Protein AF-G5E005-F1 (afdb_monomer_lite)

InterPro domains:
  IPR058055 PA-PLA1 [PTHR23509] (3-155)

Secondary structure (DSSP, 8-state):
-PPEEEE-TT---HHHHHHHHHTT--HHHHHEEEE-SS-SS---TT-SPPPEEEEEEEE--TTGGGGTTHHHHHHHHHHHHHHHHHHHH-TT-TT-EEEEEEE-GGGG---STTHHHHT--GGGHHHHHHHHHHTHHHHHHH-HHHHHHHHHHHT-

Organism: NCBI:txid8362

Structure (mmCIF, N/CA/C/O backbone):
data_AF-G5E005-F1
#
_entry.id   AF-G5E005-F1
#
loop_
_atom_site.group_PDB
_atom_site.id
_atom_site.type_symbol
_atom_site.label_atom_id
_atom_site.label_alt_id
_atom_site.label_comp_id
_atom_site.label_asym_id
_atom_site.label_entity_id
_atom_site.label_seq_id
_atom_site.pdbx_PDB_ins_code
_atom_site.Cartn_x
_atom_site.Cartn_y
_atom_site.Cartn_z
_atom_site.occupancy
_atom_site.B_iso_or_equiv
_atom_site.auth_seq_id
_atom_site.auth_comp_id
_atom_site.auth_asym_id
_atom_site.auth_atom_id
_atom_site.pdbx_PDB_model_num
ATOM 1 N N . VAL A 1 1 ? 9.600 28.096 -19.428 1.00 58.38 1 VAL A N 1
ATOM 2 C CA . VAL A 1 1 ? 9.496 26.871 -18.605 1.00 58.38 1 VAL A CA 1
ATOM 3 C C . VAL A 1 1 ? 10.365 27.122 -17.398 1.00 58.38 1 VAL A C 1
ATOM 5 O O . VAL A 1 1 ? 11.553 27.342 -17.592 1.00 58.38 1 VAL A O 1
ATOM 8 N N . ASP A 1 2 ? 9.778 27.221 -16.210 1.00 67.38 2 ASP A N 1
ATOM 9 C CA . ASP A 1 2 ? 10.541 27.544 -15.003 1.00 67.38 2 ASP A CA 1
ATOM 10 C C . ASP A 1 2 ? 11.472 26.382 -14.653 1.00 67.38 2 ASP A C 1
ATOM 12 O O . ASP A 1 2 ? 11.054 25.223 -14.608 1.00 67.38 2 ASP A O 1
ATOM 16 N N . GLU A 1 3 ? 12.751 26.680 -14.453 1.00 76.44 3 GLU A N 1
ATOM 17 C CA . GLU A 1 3 ? 13.738 25.674 -14.083 1.00 76.44 3 GLU A CA 1
ATOM 18 C C . GLU A 1 3 ? 13.544 25.271 -12.615 1.00 76.44 3 GLU A C 1
ATOM 20 O O . GLU A 1 3 ? 13.697 26.086 -11.703 1.00 76.44 3 GLU A O 1
ATOM 25 N N . VAL A 1 4 ? 13.216 24.000 -12.375 1.00 80.44 4 VAL A N 1
ATOM 26 C CA . VAL A 1 4 ? 13.050 23.448 -11.025 1.00 80.44 4 VAL A CA 1
ATOM 27 C C . VAL A 1 4 ? 14.349 22.760 -10.613 1.00 80.44 4 VAL A C 1
ATOM 29 O O . VAL A 1 4 ? 14.915 21.989 -11.379 1.00 80.44 4 VAL A O 1
ATOM 32 N N . TYR A 1 5 ? 14.826 23.007 -9.394 1.00 79.94 5 TYR A N 1
ATOM 33 C CA . TYR A 1 5 ? 16.047 22.395 -8.859 1.00 79.94 5 TYR A CA 1
ATOM 34 C C . TYR A 1 5 ? 15.749 21.697 -7.526 1.00 79.94 5 TYR A C 1
ATOM 36 O O . TYR A 1 5 ? 15.158 22.297 -6.627 1.00 79.94 5 TYR A O 1
ATOM 44 N N . LEU A 1 6 ? 16.182 20.441 -7.387 1.00 79.06 6 LEU A N 1
ATOM 45 C CA . LEU A 1 6 ? 16.202 19.701 -6.128 1.00 79.06 6 LEU A CA 1
ATOM 46 C C . LEU A 1 6 ? 17.503 20.004 -5.387 1.00 79.06 6 LEU A C 1
ATOM 48 O O . LEU A 1 6 ? 18.592 19.758 -5.904 1.00 79.06 6 LEU A O 1
ATOM 52 N N . TYR A 1 7 ? 17.393 20.502 -4.162 1.00 74.62 7 TYR A N 1
ATOM 53 C CA . TYR A 1 7 ? 18.538 20.753 -3.294 1.00 74.62 7 TYR A CA 1
ATOM 54 C C . TYR A 1 7 ? 18.564 19.703 -2.190 1.00 74.62 7 TYR A C 1
ATOM 56 O O . TYR A 1 7 ? 17.596 19.571 -1.446 1.00 74.62 7 TYR A O 1
ATOM 64 N N . SER A 1 8 ? 19.668 18.968 -2.066 1.00 65.56 8 SER A N 1
ATOM 65 C CA . SER A 1 8 ? 19.888 18.112 -0.898 1.00 65.56 8 SER A CA 1
ATOM 66 C C . SER A 1 8 ? 20.647 18.904 0.167 1.00 65.56 8 SER A C 1
ATOM 68 O O . SER A 1 8 ? 21.729 19.423 -0.102 1.00 65.56 8 SER A O 1
ATOM 70 N N . ASP A 1 9 ? 20.133 18.969 1.395 1.00 63.12 9 ASP A N 1
ATOM 71 C CA . ASP A 1 9 ? 20.875 19.539 2.535 1.00 63.12 9 ASP A CA 1
ATOM 72 C C . ASP A 1 9 ? 21.964 18.582 3.071 1.00 63.12 9 ASP A C 1
ATOM 74 O O . ASP A 1 9 ? 22.603 18.846 4.091 1.00 63.12 9 ASP A O 1
ATOM 78 N N . ALA A 1 10 ? 22.211 17.475 2.361 1.00 58.03 10 ALA A N 1
ATOM 79 C CA . ALA A 1 10 ? 23.101 16.390 2.757 1.00 58.03 10 ALA A CA 1
ATOM 80 C C . ALA A 1 10 ? 24.601 16.726 2.651 1.00 58.03 10 ALA A C 1
ATOM 82 O O . ALA A 1 10 ? 25.434 15.935 3.093 1.00 58.03 10 ALA A O 1
ATOM 83 N N . THR A 1 11 ? 24.992 17.895 2.123 1.00 54.53 11 THR A N 1
ATOM 84 C CA . THR A 1 11 ? 26.388 18.347 2.225 1.00 54.53 11 THR A CA 1
ATOM 85 C C . THR A 1 11 ? 26.663 18.812 3.659 1.00 54.53 11 THR A C 1
ATOM 87 O O . THR A 1 11 ? 26.419 19.964 4.045 1.00 54.53 11 THR A O 1
ATOM 90 N N . THR A 1 12 ? 27.176 17.884 4.465 1.00 51.38 12 THR A N 1
ATOM 91 C CA . THR A 1 12 ? 27.470 18.027 5.901 1.00 51.38 12 THR A CA 1
ATOM 92 C C . THR A 1 12 ? 28.457 19.149 6.227 1.00 51.38 12 THR A C 1
ATOM 94 O O . THR A 1 12 ? 28.458 19.665 7.344 1.00 51.38 12 THR A O 1
ATOM 97 N N . SER A 1 13 ? 29.280 19.584 5.271 1.00 57.50 13 SER A N 1
ATOM 98 C CA . SER A 1 13 ? 30.323 20.570 5.547 1.00 57.50 13 SER A CA 1
ATOM 99 C C . SER A 1 13 ? 29.877 22.003 5.241 1.00 57.50 13 SER A C 1
ATOM 101 O O . SER A 1 13 ? 29.755 22.417 4.086 1.00 57.50 13 SER A O 1
ATOM 103 N N . LYS A 1 14 ? 29.686 22.802 6.301 1.00 58.09 14 LYS A N 1
ATOM 104 C CA . LYS A 1 14 ? 29.453 24.260 6.226 1.00 58.09 14 LYS A CA 1
ATOM 105 C C . LYS A 1 14 ? 30.585 24.997 5.491 1.00 58.09 14 LYS A C 1
ATOM 107 O O . LYS A 1 14 ? 30.347 26.035 4.886 1.00 58.09 14 LYS A O 1
ATOM 112 N N . ILE A 1 15 ? 31.802 24.449 5.527 1.00 60.03 15 ILE A N 1
ATOM 113 C CA . ILE A 1 15 ? 33.002 25.042 4.921 1.00 60.03 15 ILE A CA 1
ATOM 114 C C . ILE A 1 15 ? 32.925 24.986 3.394 1.00 60.03 15 ILE A C 1
ATOM 116 O O . ILE A 1 15 ? 33.165 25.997 2.738 1.00 60.03 15 ILE A O 1
ATOM 120 N N . ALA A 1 16 ? 32.519 23.842 2.835 1.00 61.88 16 ALA A N 1
ATOM 121 C CA . ALA A 1 16 ? 32.378 23.676 1.390 1.00 61.88 16 ALA A CA 1
ATOM 122 C C . ALA A 1 16 ? 31.379 24.690 0.810 1.00 61.88 16 ALA A C 1
ATOM 124 O O . ALA A 1 16 ? 31.705 25.378 -0.152 1.00 61.88 16 ALA A O 1
ATOM 125 N N . ARG A 1 17 ? 30.229 24.874 1.482 1.00 61.56 17 ARG A N 1
ATOM 126 C CA . ARG A 1 17 ? 29.203 25.865 1.109 1.00 61.56 17 ARG A CA 1
ATOM 127 C C . ARG A 1 17 ? 29.749 27.293 1.039 1.00 61.56 17 ARG A C 1
ATOM 129 O O . ARG A 1 17 ? 29.513 27.985 0.050 1.00 61.56 17 ARG A O 1
ATOM 136 N N . THR A 1 18 ? 30.493 27.721 2.060 1.00 61.97 18 THR A N 1
ATOM 137 C CA . THR A 1 18 ? 31.047 29.083 2.144 1.00 61.97 18 THR A CA 1
ATOM 138 C C . THR A 1 18 ? 32.098 29.350 1.067 1.00 61.97 18 THR A C 1
ATOM 140 O O . THR A 1 18 ? 32.145 30.448 0.514 1.00 61.97 18 THR A O 1
ATOM 143 N N . VAL A 1 19 ? 32.932 28.357 0.742 1.00 64.31 19 VAL A N 1
ATOM 144 C CA . VAL A 1 19 ? 33.981 28.496 -0.280 1.00 64.31 19 VAL A CA 1
ATOM 145 C C . VAL A 1 19 ? 33.376 28.590 -1.682 1.00 64.31 19 VAL A C 1
ATOM 147 O O . VAL A 1 19 ? 33.734 29.499 -2.428 1.00 64.31 19 VAL A O 1
ATOM 150 N N . THR A 1 20 ? 32.400 27.741 -2.024 1.00 63.31 20 THR A N 1
ATOM 151 C CA . THR A 1 20 ? 31.704 27.820 -3.322 1.00 63.31 20 THR A CA 1
ATOM 152 C C . THR A 1 20 ? 30.929 29.125 -3.499 1.00 63.31 20 THR A C 1
ATOM 154 O O . THR A 1 20 ? 30.970 29.704 -4.581 1.00 63.31 20 THR A O 1
ATOM 157 N N . GLN A 1 21 ? 30.298 29.647 -2.437 1.00 62.72 21 GLN A N 1
ATOM 158 C CA . GLN A 1 21 ? 29.619 30.948 -2.492 1.00 62.72 21 GLN A CA 1
ATOM 159 C C . GLN A 1 21 ? 30.595 32.110 -2.715 1.00 62.72 21 GLN A C 1
ATOM 161 O O . GLN A 1 21 ? 30.295 33.020 -3.483 1.00 62.72 21 GLN A O 1
ATOM 166 N N . ARG A 1 22 ? 31.770 32.087 -2.070 1.00 63.12 22 ARG A N 1
ATOM 167 C CA . ARG A 1 22 ? 32.796 33.133 -2.234 1.00 63.12 22 ARG A CA 1
ATOM 168 C C . ARG A 1 22 ? 33.451 33.134 -3.614 1.00 63.12 22 ARG A C 1
ATOM 170 O O . ARG A 1 22 ? 33.907 34.183 -4.051 1.00 63.12 22 ARG A O 1
ATOM 177 N N . LEU A 1 23 ? 33.467 31.991 -4.295 1.00 70.00 23 LEU A N 1
ATOM 178 C CA . LEU A 1 23 ? 33.948 31.853 -5.673 1.00 70.00 23 LEU A CA 1
ATOM 179 C C . LEU A 1 23 ? 32.880 32.202 -6.729 1.00 70.00 23 LEU A C 1
ATOM 181 O O . LEU A 1 23 ? 33.145 32.075 -7.919 1.00 70.00 23 LEU A O 1
ATOM 185 N N . GLY A 1 24 ? 31.689 32.654 -6.317 1.00 59.88 24 GLY A N 1
ATOM 186 C CA . GLY A 1 24 ? 30.639 33.112 -7.232 1.00 59.88 24 GLY A CA 1
ATOM 187 C C . GLY A 1 24 ? 29.754 32.006 -7.812 1.00 59.88 24 GLY A C 1
ATOM 188 O O . GLY A 1 24 ? 28.927 32.287 -8.676 1.00 59.88 24 GLY A O 1
ATOM 189 N N . PHE A 1 25 ? 29.868 30.763 -7.332 1.00 63.31 25 PHE A N 1
ATOM 190 C CA . PHE A 1 25 ? 28.967 29.686 -7.740 1.00 63.31 25 PHE A CA 1
ATOM 191 C C . PHE A 1 25 ? 27.626 29.820 -7.011 1.00 63.31 25 PHE A C 1
ATOM 193 O O . PHE A 1 25 ? 27.559 29.853 -5.778 1.00 63.31 25 PHE A O 1
ATOM 200 N N . SER A 1 26 ? 26.535 29.906 -7.773 1.00 63.12 26 SER A N 1
ATOM 201 C CA . SER A 1 26 ? 25.183 29.975 -7.218 1.00 63.12 26 SER A CA 1
ATOM 202 C C . SER A 1 26 ? 24.806 28.652 -6.535 1.00 63.12 26 SER A C 1
ATOM 204 O O . SER A 1 26 ? 25.350 27.587 -6.842 1.00 63.12 26 SER A O 1
ATOM 206 N N . LYS A 1 27 ? 23.844 28.679 -5.601 1.00 62.16 27 LYS A N 1
ATOM 207 C CA . LYS A 1 27 ? 23.343 27.449 -4.948 1.00 62.16 27 LYS A CA 1
ATOM 208 C C . LYS A 1 27 ? 22.856 26.425 -5.988 1.00 62.16 27 LYS A C 1
ATOM 210 O O . LYS A 1 27 ? 23.088 25.230 -5.822 1.00 62.16 27 LYS A O 1
ATOM 215 N N . ALA A 1 28 ? 22.261 26.910 -7.081 1.00 60.38 28 ALA A N 1
ATOM 216 C CA . ALA A 1 28 ? 21.827 26.108 -8.225 1.00 60.38 28 ALA A CA 1
ATOM 217 C C . ALA A 1 28 ? 22.988 25.380 -8.922 1.00 60.38 28 ALA A C 1
ATOM 219 O O . ALA A 1 28 ? 22.850 24.209 -9.245 1.00 60.38 28 ALA A O 1
ATOM 220 N N . SER A 1 29 ? 24.144 26.031 -9.089 1.00 61.41 29 SER A N 1
ATOM 221 C CA . SER A 1 29 ? 25.308 25.457 -9.786 1.00 61.41 29 SER A CA 1
ATOM 222 C C . SER A 1 29 ? 26.258 24.653 -8.886 1.00 61.41 29 SER A C 1
ATOM 224 O O . SER A 1 29 ? 27.077 23.899 -9.397 1.00 61.41 29 SER A O 1
ATOM 226 N N . SER A 1 30 ? 26.145 24.769 -7.558 1.00 65.19 30 SER A N 1
ATOM 227 C CA . SER A 1 30 ? 27.015 24.064 -6.596 1.00 65.19 30 SER A CA 1
ATOM 228 C C . SER A 1 30 ? 26.363 22.870 -5.884 1.00 65.19 30 SER A C 1
ATOM 230 O O . SER A 1 30 ? 27.077 21.998 -5.396 1.00 65.19 30 SER A O 1
ATOM 232 N N . SER A 1 31 ? 25.028 22.824 -5.777 1.00 66.94 31 SER A N 1
ATOM 233 C CA . SER A 1 31 ? 24.315 21.811 -4.972 1.00 66.94 31 SER A CA 1
ATOM 234 C C . SER A 1 31 ? 22.907 21.462 -5.489 1.00 66.94 31 SER A C 1
ATOM 236 O O . SER A 1 31 ? 22.252 20.572 -4.944 1.00 66.94 31 SER A O 1
ATOM 238 N N . GLY A 1 32 ? 22.422 22.149 -6.527 1.00 69.75 32 GLY A N 1
ATOM 239 C CA . GLY A 1 32 ? 21.122 21.879 -7.138 1.00 69.75 32 GLY A CA 1
ATOM 240 C C . GLY A 1 32 ? 21.210 20.792 -8.206 1.00 69.75 32 GLY A C 1
ATOM 241 O O . GLY A 1 32 ? 22.002 20.894 -9.135 1.00 69.75 32 GLY A O 1
ATOM 242 N N . THR A 1 33 ? 20.359 19.773 -8.115 1.00 76.69 33 THR A N 1
ATOM 243 C CA . THR A 1 33 ? 20.092 18.855 -9.232 1.00 76.69 33 THR A CA 1
ATOM 244 C C . THR A 1 33 ? 18.897 19.395 -10.005 1.00 76.69 33 THR A C 1
ATOM 246 O O . THR A 1 33 ? 17.805 19.495 -9.447 1.00 76.69 33 THR A O 1
ATOM 249 N N . ARG A 1 34 ? 19.082 19.788 -11.270 1.00 78.00 34 ARG A N 1
ATOM 250 C CA . ARG A 1 34 ? 17.977 20.294 -12.096 1.00 78.00 34 ARG A CA 1
ATOM 251 C C . ARG A 1 34 ? 16.961 19.176 -12.337 1.00 78.00 34 ARG A C 1
ATOM 253 O O . ARG A 1 34 ? 17.312 18.129 -12.869 1.00 78.00 34 ARG A O 1
ATOM 260 N N . LEU A 1 35 ? 15.712 19.414 -11.961 1.00 80.19 35 LEU A N 1
ATOM 261 C CA . LEU A 1 35 ? 14.589 18.534 -12.245 1.00 80.19 35 LEU A CA 1
ATOM 262 C C . LEU A 1 35 ? 13.934 18.968 -13.553 1.00 80.19 35 LEU A C 1
ATOM 264 O O . LEU A 1 35 ? 13.629 20.143 -13.755 1.00 80.19 35 LEU A O 1
ATOM 268 N N . HIS A 1 36 ? 13.673 18.005 -14.423 1.00 79.25 36 HIS A N 1
ATOM 269 C CA . HIS A 1 36 ? 12.824 18.188 -15.590 1.00 79.25 36 HIS A CA 1
ATOM 270 C C . HIS A 1 36 ? 11.678 17.179 -15.517 1.00 79.25 36 HIS A C 1
ATOM 272 O O . HIS A 1 36 ? 11.814 16.097 -14.946 1.00 79.25 36 HIS A O 1
ATOM 278 N N . ARG A 1 37 ? 10.515 17.562 -16.046 1.00 79.44 37 ARG A N 1
ATOM 279 C CA . ARG A 1 37 ? 9.380 16.649 -16.194 1.00 79.44 37 ARG A CA 1
ATOM 280 C C . ARG A 1 37 ? 9.539 15.901 -17.517 1.00 79.44 37 ARG A C 1
ATOM 282 O O . ARG A 1 37 ? 9.783 16.542 -18.533 1.00 79.44 37 ARG A O 1
ATOM 289 N N . GLY A 1 38 ? 9.336 14.587 -17.498 1.00 79.81 38 GLY A N 1
ATOM 290 C CA . GLY A 1 38 ? 9.430 13.731 -18.683 1.00 79.81 38 GLY A CA 1
ATOM 291 C C . GLY A 1 38 ? 10.800 13.072 -18.845 1.00 79.81 38 GLY A C 1
ATOM 292 O O . GLY A 1 38 ? 11.648 13.153 -17.957 1.00 79.81 38 GLY A O 1
ATOM 293 N N . TYR A 1 39 ? 10.985 12.397 -19.977 1.00 77.75 39 TYR A N 1
ATOM 294 C CA . TYR A 1 39 ? 12.220 11.696 -20.314 1.00 77.75 39 TYR A CA 1
ATOM 295 C C . TYR A 1 39 ? 13.378 12.673 -20.550 1.00 77.75 39 TYR A C 1
ATOM 297 O O . TYR A 1 39 ? 13.172 13.842 -20.883 1.00 77.75 39 TYR A O 1
ATOM 305 N N . VAL A 1 40 ? 14.602 12.204 -20.291 1.00 80.75 40 VAL A N 1
ATOM 306 C CA . VAL A 1 40 ? 15.836 12.983 -20.511 1.00 80.75 40 VAL A CA 1
ATOM 307 C C . VAL A 1 40 ? 16.080 13.173 -22.008 1.00 80.75 40 VAL A C 1
ATOM 309 O O . VAL A 1 40 ? 16.542 14.230 -22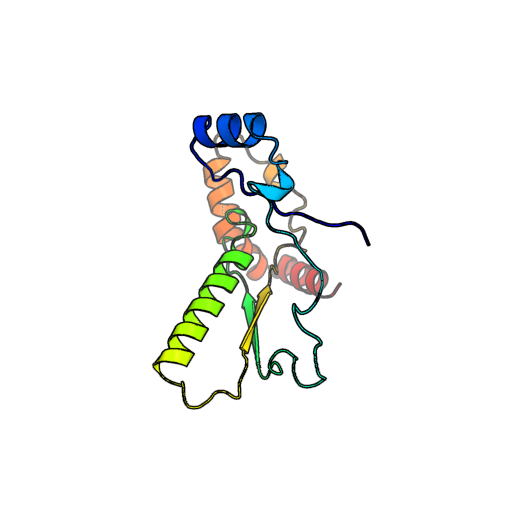.429 1.00 80.75 40 VAL A O 1
ATOM 312 N N . GLU A 1 41 ? 15.731 12.156 -22.792 1.00 86.06 41 GLU A N 1
ATOM 313 C CA . GLU A 1 41 ? 15.841 12.127 -24.246 1.00 86.06 41 GLU A CA 1
ATOM 314 C C . GLU A 1 41 ? 14.450 12.120 -24.893 1.00 86.06 41 GLU A C 1
ATOM 316 O O . GLU A 1 41 ? 13.435 11.931 -24.214 1.00 86.06 41 GLU A O 1
ATOM 321 N N . GLU A 1 42 ? 14.401 12.376 -26.202 1.00 86.75 42 GLU A N 1
ATOM 322 C CA . GLU A 1 42 ? 13.160 12.325 -26.973 1.00 86.75 42 GLU A CA 1
ATOM 323 C C . GLU A 1 42 ? 12.592 10.904 -26.931 1.00 86.75 42 GLU A C 1
ATOM 325 O O . GLU A 1 42 ? 13.172 9.967 -27.472 1.00 86.75 42 GLU A O 1
ATOM 330 N N . ALA A 1 43 ? 11.469 10.753 -26.234 1.00 87.44 43 ALA A N 1
ATOM 331 C CA . ALA A 1 43 ? 10.834 9.464 -26.037 1.00 87.44 43 ALA A CA 1
ATOM 332 C C . ALA A 1 43 ? 10.100 9.008 -27.300 1.00 87.44 43 ALA A C 1
ATOM 334 O O . ALA A 1 43 ? 9.405 9.779 -27.965 1.00 87.44 43 ALA A O 1
ATOM 335 N N . THR A 1 44 ? 10.201 7.720 -27.576 1.00 90.25 44 THR A N 1
ATOM 336 C CA . THR A 1 44 ? 9.415 7.003 -28.571 1.00 90.25 44 THR A CA 1
ATOM 337 C C . THR A 1 44 ? 8.171 6.385 -27.929 1.00 90.25 44 THR A C 1
ATOM 339 O O . THR A 1 44 ? 8.014 6.356 -26.709 1.00 90.25 44 THR A O 1
ATOM 342 N N . TYR A 1 45 ? 7.265 5.850 -28.750 1.00 84.12 45 TYR A N 1
ATOM 343 C CA . TYR A 1 45 ? 6.088 5.126 -28.255 1.00 84.12 45 TYR A CA 1
ATOM 344 C C . TYR A 1 45 ? 6.448 3.849 -27.466 1.00 84.12 45 TYR A C 1
ATOM 346 O O . TYR A 1 45 ? 5.643 3.368 -26.667 1.00 84.12 45 TYR A O 1
ATOM 354 N N . GLU A 1 46 ? 7.659 3.325 -27.668 1.00 85.19 46 GLU A N 1
ATOM 355 C CA . GLU A 1 46 ? 8.165 2.139 -26.975 1.00 85.19 46 GLU A CA 1
ATOM 356 C C . GLU A 1 46 ? 8.753 2.458 -25.596 1.00 85.19 46 GLU A C 1
ATOM 358 O O . GLU A 1 46 ? 8.874 1.562 -24.763 1.00 85.19 46 GLU A O 1
ATOM 363 N N . ASP A 1 47 ? 9.040 3.732 -25.301 1.00 85.31 47 ASP A N 1
ATOM 364 C CA . ASP A 1 47 ? 9.523 4.191 -23.994 1.00 85.31 47 ASP A CA 1
ATOM 365 C C . ASP A 1 47 ? 8.370 4.292 -22.988 1.00 85.31 47 ASP A C 1
ATOM 367 O O . ASP A 1 47 ? 8.126 5.322 -22.355 1.00 85.31 47 ASP A O 1
ATOM 371 N N . LYS A 1 48 ? 7.614 3.206 -22.845 1.00 82.06 48 LYS A N 1
ATOM 372 C CA . LYS A 1 48 ? 6.541 3.055 -21.867 1.00 82.06 48 LYS A CA 1
ATOM 373 C C . LYS A 1 48 ? 6.947 2.043 -20.794 1.00 82.06 48 LYS A C 1
ATOM 375 O O . LYS A 1 48 ? 7.711 1.119 -21.075 1.00 82.06 48 LYS A O 1
ATOM 380 N N . PRO A 1 49 ? 6.445 2.191 -19.554 1.00 76.38 49 PRO A N 1
ATOM 381 C CA . PRO A 1 49 ? 6.541 1.125 -18.569 1.00 76.38 49 PRO A CA 1
ATOM 382 C C . PRO A 1 49 ? 5.995 -0.181 -19.151 1.00 76.38 49 PRO A C 1
ATOM 384 O O . PRO A 1 49 ? 5.106 -0.156 -20.007 1.00 76.38 49 PRO A O 1
ATOM 387 N N . VAL A 1 50 ? 6.519 -1.308 -18.666 1.00 80.06 50 VAL A N 1
ATOM 388 C CA . VAL A 1 50 ? 5.960 -2.627 -18.984 1.00 80.06 50 VAL A CA 1
ATOM 389 C C . VAL A 1 50 ? 4.457 -2.613 -18.677 1.00 80.06 50 VAL A C 1
ATOM 391 O O . VAL A 1 50 ? 3.973 -1.839 -17.851 1.00 80.06 50 VAL A O 1
ATOM 394 N N . GLU A 1 51 ? 3.682 -3.396 -19.414 1.00 84.44 51 GLU A N 1
ATOM 395 C CA . GLU A 1 51 ? 2.256 -3.489 -19.137 1.00 84.44 51 GLU A CA 1
ATOM 396 C C . GLU A 1 51 ? 2.039 -4.299 -17.854 1.00 84.44 51 GLU A C 1
ATOM 398 O O . GLU A 1 51 ? 2.569 -5.403 -17.706 1.00 84.44 51 GLU A O 1
ATOM 403 N N . THR A 1 52 ? 1.265 -3.753 -16.913 1.00 89.00 52 THR A N 1
ATOM 404 C CA . THR A 1 52 ? 0.883 -4.478 -15.698 1.00 89.00 52 THR A CA 1
ATOM 405 C C . THR A 1 52 ? 0.052 -5.700 -16.084 1.00 89.00 52 THR A C 1
ATOM 407 O O . THR A 1 52 ? -1.058 -5.574 -16.595 1.00 89.00 52 THR A O 1
ATOM 410 N N . THR A 1 53 ? 0.568 -6.890 -15.790 1.00 90.56 53 THR A N 1
ATOM 411 C CA . THR A 1 53 ? -0.108 -8.167 -16.074 1.00 90.56 53 THR A CA 1
ATOM 412 C C . THR A 1 53 ? -0.925 -8.662 -14.884 1.00 90.56 53 THR A C 1
ATOM 414 O O . THR A 1 53 ? -1.935 -9.341 -15.060 1.00 90.56 53 THR A O 1
ATOM 417 N N . HIS A 1 54 ? -0.511 -8.309 -13.663 1.00 90.81 54 HIS A N 1
ATOM 418 C CA . HIS A 1 54 ? -1.125 -8.783 -12.425 1.00 90.81 54 HIS A CA 1
ATOM 419 C C . HIS A 1 54 ? -1.225 -7.666 -11.387 1.00 90.81 54 HIS A C 1
ATOM 421 O O . HIS A 1 54 ? -0.328 -6.834 -11.257 1.00 90.81 54 HIS A O 1
ATOM 427 N N . ILE A 1 55 ? -2.293 -7.701 -10.587 1.00 94.81 55 ILE A N 1
ATOM 428 C CA . ILE A 1 55 ? -2.514 -6.778 -9.470 1.00 94.81 55 ILE A CA 1
ATOM 429 C C . ILE A 1 55 ? -2.568 -7.573 -8.166 1.00 94.81 55 ILE A C 1
ATOM 431 O O . ILE A 1 55 ? -3.301 -8.555 -8.053 1.00 94.81 55 ILE A O 1
ATOM 435 N N . VAL A 1 56 ? -1.820 -7.120 -7.162 1.00 95.88 56 VAL A N 1
ATOM 436 C CA . VAL A 1 56 ? -1.807 -7.674 -5.806 1.00 95.88 56 VAL A CA 1
ATOM 437 C C . VAL A 1 56 ? -2.275 -6.610 -4.823 1.00 95.88 56 VAL A C 1
ATOM 439 O O . VAL A 1 56 ? -1.602 -5.603 -4.598 1.00 95.88 56 VAL A O 1
ATOM 442 N N . PHE A 1 57 ? -3.417 -6.849 -4.184 1.00 96.25 57 PHE A N 1
ATOM 443 C CA . PHE A 1 57 ? -3.891 -6.004 -3.094 1.00 96.25 57 PHE A CA 1
ATOM 444 C C . PHE A 1 57 ? -3.220 -6.404 -1.784 1.00 96.25 57 PHE A C 1
ATOM 446 O O . PHE A 1 57 ? -3.371 -7.529 -1.307 1.00 96.25 57 PHE A O 1
ATOM 453 N N . VAL A 1 58 ? -2.502 -5.464 -1.179 1.00 95.38 58 VAL A N 1
ATOM 454 C CA . VAL A 1 58 ? -1.911 -5.634 0.146 1.00 95.38 58 VAL A CA 1
ATOM 455 C C . VAL A 1 58 ? -2.835 -4.963 1.146 1.00 95.38 58 VAL A C 1
ATOM 457 O O . VAL A 1 58 ? -2.868 -3.741 1.274 1.00 95.38 58 VAL A O 1
ATOM 460 N N . VAL A 1 59 ? -3.619 -5.781 1.836 1.00 91.00 59 VAL A N 1
ATOM 461 C CA . VAL A 1 59 ? -4.618 -5.335 2.808 1.00 91.00 59 VAL A CA 1
ATOM 462 C C . VAL A 1 59 ? -4.016 -5.429 4.205 1.00 91.00 59 VAL A C 1
ATOM 464 O O . VAL A 1 59 ? -3.445 -6.461 4.561 1.00 91.00 59 VAL A O 1
ATOM 467 N N . HIS A 1 60 ? -4.119 -4.373 5.015 1.00 85.75 60 HIS A N 1
ATOM 468 C CA . HIS A 1 60 ? -3.671 -4.486 6.404 1.00 85.75 60 HIS A CA 1
ATOM 469 C C . HIS A 1 60 ? -4.583 -5.425 7.202 1.00 85.75 60 HIS A C 1
ATOM 471 O O . HIS A 1 60 ? -5.801 -5.462 7.018 1.00 85.75 60 HIS A O 1
ATOM 477 N N . GLY A 1 61 ? -3.979 -6.141 8.146 1.00 79.06 61 GLY A N 1
ATOM 478 C CA . GLY A 1 61 ? -4.713 -6.903 9.145 1.00 79.06 61 GLY A CA 1
ATOM 479 C C . GLY A 1 61 ? -5.281 -6.021 10.258 1.00 79.06 61 GLY A C 1
ATOM 480 O O . GLY A 1 61 ? -5.341 -4.790 10.167 1.00 79.06 61 GLY A O 1
ATOM 481 N N . ILE A 1 62 ? -5.671 -6.690 11.335 1.00 74.75 62 ILE A N 1
ATOM 482 C CA . ILE A 1 62 ? -6.059 -6.063 12.597 1.00 74.75 62 ILE A CA 1
ATOM 483 C C . ILE A 1 62 ? -4.828 -5.370 13.212 1.00 74.75 62 ILE A C 1
ATOM 485 O O . ILE A 1 62 ? -3.704 -5.826 13.002 1.00 74.75 62 ILE A O 1
ATOM 489 N N . GLY A 1 63 ? -5.005 -4.281 13.965 1.00 69.62 63 GLY A N 1
ATOM 490 C CA . GLY A 1 63 ? -3.879 -3.535 14.555 1.00 69.62 63 GLY A CA 1
ATOM 491 C C . GLY A 1 63 ? -3.673 -2.144 13.968 1.00 69.62 63 GLY A C 1
ATOM 492 O O . GLY A 1 63 ? -2.889 -1.360 14.498 1.00 69.62 63 GLY A O 1
ATOM 493 N N . GLN A 1 64 ? -4.348 -1.821 12.864 1.00 71.00 64 GLN A N 1
ATOM 494 C CA . GLN A 1 64 ? -3.935 -0.706 12.016 1.00 71.00 64 GLN A CA 1
ATOM 495 C C . GLN A 1 64 ? -4.066 0.677 12.673 1.00 71.00 64 GLN A C 1
ATOM 497 O O . GLN A 1 64 ? -3.250 1.537 12.361 1.00 71.00 64 GLN A O 1
ATOM 502 N N . LYS A 1 65 ? -4.981 0.892 13.638 1.00 69.94 65 LYS A N 1
ATOM 503 C CA . LYS A 1 65 ? -5.107 2.191 14.344 1.00 69.94 65 LYS A CA 1
ATOM 504 C C . LYS A 1 65 ? -3.805 2.593 15.061 1.00 69.94 65 LYS A C 1
ATOM 506 O O . LYS A 1 65 ? -3.483 3.773 15.116 1.00 69.94 65 LYS A O 1
ATOM 511 N N . MET A 1 66 ? -3.032 1.629 15.575 1.00 67.38 66 MET A N 1
ATOM 512 C CA . MET A 1 66 ? -1.714 1.892 16.183 1.00 67.38 66 MET A CA 1
ATOM 513 C C . MET A 1 66 ? -0.608 2.128 15.152 1.00 67.38 66 MET A C 1
ATOM 515 O O . MET A 1 66 ? 0.471 2.597 15.509 1.00 67.38 66 MET A O 1
ATOM 519 N N . ASP A 1 67 ? -0.862 1.776 13.895 1.00 69.25 67 ASP A N 1
ATOM 520 C CA . ASP A 1 67 ? 0.152 1.661 12.860 1.00 69.25 67 ASP A CA 1
ATOM 521 C C . ASP A 1 67 ? -0.267 2.308 11.536 1.00 69.25 67 ASP A C 1
ATOM 523 O O . ASP A 1 67 ? 0.014 1.816 10.436 1.00 69.25 67 ASP A O 1
ATOM 527 N N . GLN A 1 68 ? -0.980 3.428 11.652 1.00 71.31 68 GLN A N 1
ATOM 528 C CA . GLN A 1 68 ? -1.558 4.128 10.517 1.00 71.31 68 GLN A CA 1
ATOM 529 C C . GLN A 1 68 ? -0.483 4.517 9.492 1.00 71.31 68 GLN A C 1
ATOM 531 O O . GLN A 1 68 ? 0.623 4.942 9.834 1.00 71.31 68 GLN A O 1
ATOM 536 N N . GLY A 1 69 ? -0.783 4.317 8.206 1.00 76.25 69 GLY A N 1
ATOM 537 C CA . GLY A 1 69 ? 0.159 4.566 7.114 1.00 76.25 69 GLY A CA 1
ATOM 538 C C . GLY A 1 69 ? 1.275 3.523 6.947 1.00 76.25 69 GLY A C 1
ATOM 539 O O . GLY A 1 69 ? 2.000 3.578 5.949 1.00 76.25 69 GLY A O 1
ATOM 540 N N . ARG A 1 70 ? 1.422 2.521 7.836 1.00 86.44 70 ARG A N 1
ATOM 541 C CA . ARG A 1 70 ? 2.402 1.439 7.606 1.00 86.44 70 ARG A CA 1
ATOM 542 C C . ARG A 1 70 ? 2.039 0.525 6.454 1.00 86.44 70 ARG A C 1
ATOM 544 O O . ARG A 1 70 ? 2.947 -0.057 5.869 1.00 86.44 70 ARG A O 1
ATOM 551 N N . ILE A 1 71 ? 0.768 0.445 6.063 1.00 90.31 71 ILE A N 1
ATOM 552 C CA . ILE A 1 71 ? 0.364 -0.360 4.907 1.00 90.31 71 ILE A CA 1
ATOM 553 C C . ILE A 1 71 ? 1.093 0.066 3.628 1.00 90.31 71 ILE A C 1
ATOM 555 O O . ILE A 1 71 ? 1.499 -0.789 2.849 1.00 90.31 71 ILE A O 1
ATOM 559 N N . ILE A 1 72 ? 1.382 1.361 3.462 1.00 91.12 72 ILE A N 1
ATOM 560 C CA . ILE A 1 72 ? 2.158 1.886 2.329 1.00 91.12 72 ILE A CA 1
ATOM 561 C C . ILE A 1 72 ? 3.586 1.329 2.359 1.00 91.12 72 ILE A C 1
ATOM 563 O O . ILE A 1 72 ? 4.066 0.783 1.366 1.00 91.12 72 ILE A O 1
ATOM 567 N N . LYS A 1 73 ? 4.252 1.414 3.519 1.00 92.31 73 LYS A N 1
ATOM 568 C CA . LYS A 1 73 ? 5.619 0.899 3.705 1.00 92.31 73 LYS A CA 1
ATOM 569 C C . LYS A 1 73 ? 5.677 -0.617 3.528 1.00 92.31 73 LYS A C 1
ATOM 571 O O . LYS A 1 73 ? 6.547 -1.110 2.825 1.00 92.31 73 LYS A O 1
ATOM 576 N N . ASN A 1 74 ? 4.731 -1.350 4.108 1.00 93.25 74 ASN A N 1
ATOM 577 C CA . ASN A 1 74 ? 4.659 -2.807 3.997 1.00 93.25 74 ASN A CA 1
ATOM 578 C C . ASN A 1 74 ? 4.412 -3.248 2.550 1.00 93.25 74 ASN A C 1
ATOM 580 O O . ASN A 1 74 ? 5.034 -4.200 2.087 1.00 93.25 74 ASN A O 1
ATOM 584 N N . THR A 1 75 ? 3.566 -2.519 1.817 1.00 96.50 75 THR A N 1
ATOM 585 C CA . THR A 1 75 ? 3.326 -2.757 0.387 1.00 96.50 75 THR A CA 1
ATOM 586 C C . THR A 1 75 ? 4.590 -2.521 -0.436 1.00 96.50 75 THR A C 1
ATOM 588 O O . THR A 1 75 ? 4.895 -3.318 -1.320 1.00 96.50 75 THR A O 1
ATOM 591 N N . ALA A 1 76 ? 5.358 -1.466 -0.135 1.00 95.12 76 ALA A N 1
ATOM 592 C CA . ALA A 1 76 ? 6.653 -1.227 -0.772 1.00 95.12 76 ALA A CA 1
ATOM 593 C C . ALA A 1 76 ? 7.641 -2.369 -0.481 1.00 95.12 76 ALA A C 1
ATOM 595 O O . ALA A 1 76 ? 8.177 -2.960 -1.413 1.00 95.12 76 ALA A O 1
ATOM 596 N N . THR A 1 77 ? 7.781 -2.777 0.783 1.00 96.25 77 THR A N 1
ATOM 597 C CA . THR A 1 77 ? 8.639 -3.908 1.173 1.00 96.25 77 THR A CA 1
ATOM 598 C C . THR A 1 77 ? 8.240 -5.214 0.480 1.00 96.25 77 THR A C 1
ATOM 600 O O . THR A 1 77 ? 9.111 -5.975 0.054 1.00 96.25 77 THR A O 1
ATOM 603 N N . MET A 1 78 ? 6.937 -5.494 0.348 1.00 95.81 78 MET A N 1
ATOM 604 C CA . MET A 1 78 ? 6.452 -6.664 -0.393 1.00 95.81 78 MET A CA 1
ATOM 605 C C . MET A 1 78 ? 6.821 -6.587 -1.872 1.00 95.81 78 MET A C 1
ATOM 607 O O . MET A 1 78 ? 7.330 -7.570 -2.405 1.00 95.81 78 MET A O 1
ATOM 611 N N . ARG A 1 79 ? 6.621 -5.428 -2.510 1.00 95.25 79 ARG A N 1
ATOM 612 C CA . ARG A 1 79 ? 6.997 -5.197 -3.910 1.00 95.25 79 ARG A CA 1
ATOM 613 C C . ARG A 1 79 ? 8.490 -5.440 -4.131 1.00 95.25 79 ARG A C 1
ATOM 615 O O . ARG A 1 79 ? 8.852 -6.177 -5.041 1.00 95.25 79 ARG A O 1
ATOM 622 N N . ASP A 1 80 ? 9.340 -4.875 -3.278 1.00 95.12 80 ASP A N 1
ATOM 623 C CA . ASP A 1 80 ? 10.797 -5.010 -3.385 1.00 95.12 80 ASP A CA 1
ATOM 624 C C . ASP A 1 80 ? 11.246 -6.457 -3.146 1.00 95.12 80 ASP A C 1
ATOM 626 O O . ASP A 1 80 ? 12.115 -6.985 -3.841 1.00 95.12 80 ASP A O 1
ATOM 630 N N . THR A 1 81 ? 10.617 -7.140 -2.185 1.00 95.38 81 THR A N 1
ATOM 631 C CA . THR A 1 81 ? 10.896 -8.554 -1.906 1.00 95.38 81 THR A CA 1
ATOM 632 C C . THR A 1 81 ? 10.480 -9.445 -3.073 1.00 95.38 81 THR A C 1
ATOM 634 O O . THR A 1 81 ? 11.244 -10.337 -3.442 1.00 95.38 81 THR A O 1
ATOM 637 N N . ALA A 1 82 ? 9.305 -9.200 -3.659 1.00 92.62 82 ALA A N 1
ATOM 638 C CA . ALA A 1 82 ? 8.810 -9.934 -4.817 1.00 92.62 82 ALA A CA 1
ATOM 639 C C . ALA A 1 82 ? 9.740 -9.757 -6.023 1.00 92.62 82 ALA A C 1
ATOM 641 O O . ALA A 1 82 ? 10.182 -10.760 -6.575 1.00 92.62 82 ALA A O 1
ATOM 642 N N . ARG A 1 83 ? 10.143 -8.516 -6.338 1.00 89.69 83 ARG A N 1
ATOM 643 C CA . ARG A 1 83 ? 11.117 -8.228 -7.408 1.00 89.69 83 ARG A CA 1
ATOM 644 C C . ARG A 1 83 ? 12.440 -8.951 -7.196 1.00 89.69 83 ARG A C 1
ATOM 646 O O . ARG A 1 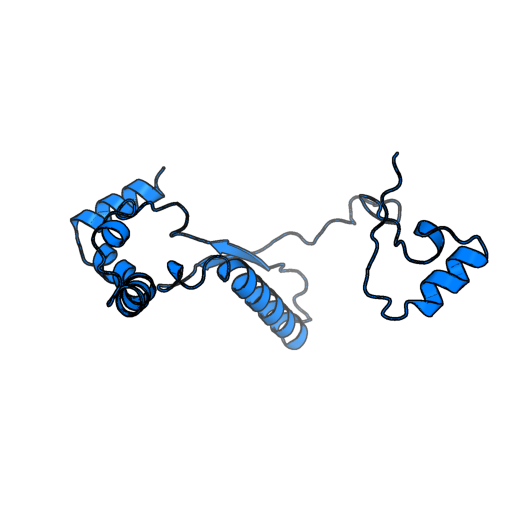83 ? 12.943 -9.600 -8.099 1.00 89.69 83 ARG A O 1
ATOM 653 N N . ARG A 1 84 ? 12.975 -8.935 -5.972 1.00 91.75 84 ARG A N 1
ATOM 654 C CA . ARG A 1 84 ? 14.225 -9.649 -5.663 1.00 91.75 84 ARG A CA 1
ATOM 655 C C . ARG A 1 84 ? 14.107 -11.166 -5.869 1.00 91.75 84 ARG A C 1
ATOM 657 O O . ARG A 1 84 ? 15.088 -11.819 -6.214 1.00 91.75 84 ARG A O 1
ATOM 664 N N . ILE A 1 85 ? 12.939 -11.750 -5.594 1.00 91.19 85 ILE A N 1
ATOM 665 C CA . ILE A 1 85 ? 12.679 -13.180 -5.823 1.00 91.19 85 ILE A CA 1
ATOM 666 C C . ILE A 1 85 ? 12.548 -13.458 -7.324 1.00 91.19 85 ILE A C 1
ATOM 668 O O . ILE A 1 85 ? 13.140 -14.421 -7.808 1.00 91.19 85 ILE A O 1
ATOM 672 N N . GLU A 1 86 ? 11.820 -12.606 -8.043 1.00 88.25 86 GLU A N 1
ATOM 673 C CA . GLU A 1 86 ? 11.646 -12.644 -9.496 1.00 88.25 86 GLU A CA 1
ATOM 674 C C . GLU A 1 86 ? 12.995 -12.604 -10.222 1.00 88.25 86 GLU A C 1
ATOM 676 O O . GLU A 1 86 ? 13.337 -13.542 -10.936 1.00 88.25 86 GLU A O 1
ATOM 681 N N . GLU A 1 87 ? 13.826 -11.603 -9.935 1.00 87.19 87 GLU A N 1
ATOM 682 C CA . GLU A 1 87 ? 15.164 -11.447 -10.516 1.00 87.19 87 GLU A CA 1
ATOM 683 C C . GLU A 1 87 ? 16.068 -12.659 -10.250 1.00 87.19 87 GLU A C 1
ATOM 685 O O . GLU A 1 87 ? 16.885 -13.033 -11.088 1.00 87.19 87 GLU A O 1
ATOM 690 N N . LYS A 1 88 ? 15.934 -13.291 -9.078 1.00 91.50 88 LYS A N 1
ATOM 691 C CA . LYS A 1 88 ? 16.799 -14.403 -8.669 1.00 91.50 88 LYS A CA 1
ATOM 692 C C . LYS A 1 88 ? 16.366 -15.755 -9.235 1.00 91.50 88 LYS A C 1
ATOM 694 O O . LYS A 1 88 ? 17.220 -16.605 -9.482 1.00 91.50 88 LYS A O 1
ATOM 699 N N . HIS A 1 89 ? 15.063 -15.994 -9.354 1.00 89.62 89 HIS A N 1
ATOM 700 C CA . HIS A 1 89 ? 14.512 -17.323 -9.640 1.00 89.62 89 HIS A CA 1
ATOM 701 C C . HIS A 1 89 ? 13.759 -17.404 -10.969 1.00 89.62 89 HIS A C 1
ATOM 703 O O . HIS A 1 89 ? 13.599 -18.497 -11.508 1.00 89.62 89 HIS A O 1
ATOM 709 N N . PHE A 1 90 ? 13.329 -16.265 -11.505 1.00 84.69 90 PHE A N 1
ATOM 710 C CA . PHE A 1 90 ? 12.450 -16.158 -12.664 1.00 84.69 90 PHE A CA 1
ATOM 711 C C . PHE A 1 90 ? 12.974 -15.148 -13.694 1.00 84.69 90 PHE A C 1
ATOM 713 O O . PHE A 1 90 ? 12.201 -14.647 -14.500 1.00 84.69 90 PHE A O 1
ATOM 720 N N . SER A 1 91 ? 14.290 -14.904 -13.745 1.00 78.81 91 SER A N 1
ATOM 721 C CA . SER A 1 91 ? 14.927 -13.947 -14.672 1.00 78.81 91 SER A CA 1
ATOM 722 C C . SER A 1 91 ? 14.630 -14.186 -16.159 1.00 78.81 91 SER A C 1
ATOM 724 O O . SER A 1 91 ? 14.903 -13.330 -16.992 1.00 78.81 91 SER A O 1
ATOM 726 N N . ASN A 1 92 ? 14.097 -15.360 -16.504 1.00 78.12 92 ASN A N 1
ATOM 727 C CA . ASN A 1 92 ? 13.750 -15.765 -17.865 1.00 78.12 92 ASN A CA 1
ATOM 728 C C . ASN A 1 92 ? 12.294 -15.407 -18.232 1.00 78.12 92 ASN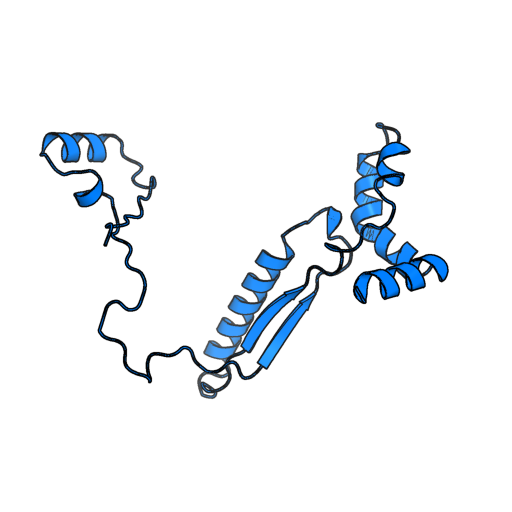 A C 1
ATOM 730 O O . ASN A 1 92 ? 11.902 -15.563 -19.385 1.00 78.12 92 ASN A O 1
ATOM 734 N N . ILE A 1 93 ? 11.490 -14.976 -17.255 1.00 68.38 93 ILE A N 1
ATOM 735 C CA . ILE A 1 93 ? 10.063 -14.654 -17.368 1.00 68.38 93 ILE A CA 1
ATOM 736 C C . ILE A 1 93 ? 9.925 -13.136 -17.189 1.00 68.38 93 ILE A C 1
ATOM 738 O O . ILE A 1 93 ? 9.452 -12.650 -16.174 1.00 68.38 93 ILE A O 1
ATOM 742 N N . VAL A 1 94 ? 10.433 -12.368 -18.156 1.00 63.53 94 VAL A N 1
ATOM 743 C CA . VAL A 1 94 ? 10.533 -10.891 -18.077 1.00 63.53 94 VAL A CA 1
ATOM 744 C C . VAL A 1 94 ? 9.222 -10.191 -18.484 1.00 63.53 94 VAL A C 1
ATOM 746 O O . VAL A 1 94 ? 9.131 -8.968 -18.480 1.00 63.53 94 VAL A O 1
ATOM 749 N N . THR A 1 95 ? 8.190 -10.944 -18.869 1.00 65.69 95 THR A N 1
ATOM 750 C CA . THR A 1 95 ? 6.955 -10.384 -19.440 1.00 65.69 95 THR A CA 1
ATOM 751 C C . THR A 1 95 ? 5.929 -9.939 -18.406 1.00 65.69 95 THR A C 1
ATOM 753 O O . THR A 1 95 ? 5.048 -9.148 -18.738 1.00 65.69 95 THR A O 1
ATOM 756 N N . ASP A 1 96 ? 6.030 -10.408 -17.162 1.00 76.00 96 ASP A N 1
ATOM 757 C CA . ASP A 1 96 ? 4.928 -10.301 -16.212 1.00 76.00 96 ASP A CA 1
ATOM 758 C C . ASP A 1 96 ? 5.207 -9.222 -15.162 1.00 76.00 96 ASP A C 1
ATOM 760 O O . ASP A 1 96 ? 5.805 -9.477 -14.122 1.00 76.00 96 ASP A O 1
ATOM 764 N N . GLN A 1 97 ? 4.732 -7.994 -15.394 1.00 84.69 97 GLN A N 1
ATOM 765 C CA . GLN A 1 97 ? 4.832 -6.951 -14.373 1.00 84.69 97 GLN A CA 1
ATOM 766 C C . GLN A 1 97 ? 3.704 -7.053 -13.335 1.00 84.69 97 GLN A C 1
ATOM 768 O O . GLN A 1 97 ? 2.526 -6.890 -13.659 1.00 84.69 97 GLN A O 1
ATOM 773 N N . VAL A 1 98 ? 4.077 -7.263 -12.068 1.00 90.31 98 VAL A N 1
ATOM 774 C CA . VAL A 1 98 ? 3.143 -7.302 -10.931 1.00 90.31 98 VAL A CA 1
ATOM 775 C C . VAL A 1 98 ? 3.079 -5.949 -10.218 1.00 90.31 98 VAL A C 1
ATOM 777 O O . VAL A 1 98 ? 4.086 -5.425 -9.727 1.00 90.31 98 VAL A O 1
ATOM 780 N N . GLU A 1 99 ? 1.874 -5.398 -10.091 1.00 92.81 99 GLU A N 1
ATOM 781 C CA . GLU A 1 99 ? 1.616 -4.158 -9.366 1.00 92.81 99 GLU A CA 1
ATOM 782 C C . GLU A 1 99 ? 0.999 -4.421 -7.989 1.00 92.81 99 GLU A C 1
ATOM 784 O O . GLU A 1 99 ? -0.026 -5.082 -7.854 1.00 92.81 99 GLU A O 1
ATOM 789 N N . PHE A 1 100 ? 1.618 -3.872 -6.942 1.00 96.19 100 PHE A N 1
ATOM 790 C CA . PHE A 1 100 ? 1.141 -3.996 -5.565 1.00 96.19 100 PHE A CA 1
ATOM 791 C C . PHE A 1 100 ? 0.400 -2.725 -5.148 1.00 96.19 100 PHE A C 1
ATOM 793 O O . PHE A 1 100 ? 0.959 -1.630 -5.251 1.00 96.19 100 PHE A O 1
ATOM 800 N N . LEU A 1 101 ? -0.821 -2.852 -4.636 1.00 95.94 101 LEU A N 1
ATOM 801 C CA . LEU A 1 101 ? -1.653 -1.722 -4.224 1.00 95.94 101 LEU A CA 1
ATOM 802 C C . LEU A 1 101 ? -1.983 -1.812 -2.727 1.00 95.94 101 LEU A C 1
ATOM 804 O O . LEU A 1 101 ? -2.526 -2.831 -2.292 1.00 95.94 101 LEU A O 1
ATOM 808 N N . PRO A 1 102 ? -1.668 -0.777 -1.925 1.00 94.69 102 PRO A N 1
ATOM 809 C CA . PRO A 1 102 ? -2.015 -0.763 -0.512 1.00 94.69 102 PRO A CA 1
AT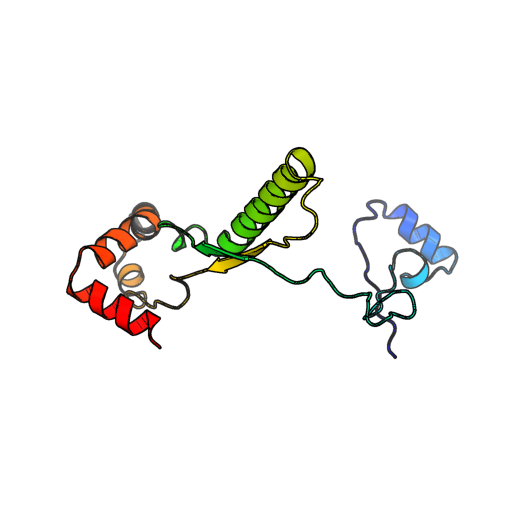OM 810 C C . PRO A 1 102 ? -3.523 -0.563 -0.348 1.00 94.69 102 PRO A C 1
ATOM 812 O O . PRO A 1 102 ? -4.106 0.338 -0.949 1.00 94.69 102 PRO A O 1
ATOM 815 N N . VAL A 1 103 ? -4.147 -1.359 0.516 1.00 90.56 103 VAL A N 1
ATOM 816 C CA . VAL A 1 103 ? -5.565 -1.234 0.861 1.00 90.56 103 VAL A CA 1
ATOM 817 C C . VAL A 1 103 ? -5.694 -0.950 2.350 1.00 90.56 103 VAL A C 1
ATOM 819 O O . VAL A 1 103 ? -5.464 -1.816 3.200 1.00 90.56 103 VAL A O 1
ATOM 822 N N . GLU A 1 104 ? -6.091 0.286 2.653 1.00 86.00 104 GLU A N 1
ATOM 823 C CA . GLU A 1 104 ? -6.426 0.726 4.004 1.00 86.00 104 GLU A CA 1
ATOM 824 C C . GLU A 1 104 ? -7.928 0.641 4.258 1.00 86.00 104 GLU A C 1
ATOM 826 O O . GLU A 1 104 ? -8.630 1.651 4.254 1.00 86.00 104 GLU A O 1
ATOM 831 N N . TRP A 1 105 ? -8.434 -0.582 4.442 1.00 78.38 105 TRP A N 1
ATOM 832 C CA . TRP A 1 105 ? -9.875 -0.842 4.516 1.00 78.38 105 TRP A CA 1
ATOM 833 C C . TRP A 1 105 ? -10.549 -0.109 5.683 1.00 78.38 105 TRP A C 1
ATOM 835 O O . TRP A 1 105 ? -11.680 0.346 5.538 1.00 78.38 105 TRP A O 1
ATOM 845 N N . ARG A 1 106 ? -9.844 0.084 6.809 1.00 71.62 106 ARG A N 1
ATOM 846 C CA . ARG A 1 106 ? -10.385 0.792 7.979 1.00 71.62 106 ARG A CA 1
ATOM 847 C C . ARG A 1 106 ? -10.379 2.320 7.833 1.00 71.62 106 ARG A C 1
ATOM 849 O O . ARG A 1 106 ? -11.122 2.987 8.542 1.00 71.62 106 ARG A O 1
ATOM 856 N N . SER A 1 107 ? -9.614 2.889 6.896 1.00 72.38 107 SER A N 1
ATOM 857 C CA . SER A 1 107 ? -9.474 4.353 6.757 1.00 72.38 107 SER A CA 1
ATOM 858 C C . SER A 1 107 ? -10.794 5.090 6.488 1.00 72.38 107 SER A C 1
ATOM 860 O O . SER A 1 107 ? -10.942 6.241 6.891 1.00 72.38 107 SER A O 1
ATOM 862 N N . LYS A 1 108 ? -11.760 4.429 5.834 1.00 65.94 108 LYS A N 1
ATOM 863 C CA . LYS A 1 108 ? -13.092 4.982 5.532 1.00 65.94 108 LYS A CA 1
ATOM 864 C C . LYS A 1 108 ? -14.173 4.612 6.552 1.00 65.94 108 LYS A C 1
ATOM 866 O O . LYS A 1 108 ? -15.299 5.089 6.447 1.00 65.94 108 LYS A O 1
ATOM 871 N N . LEU A 1 109 ? -13.854 3.769 7.529 1.00 66.88 109 LEU A N 1
ATOM 872 C CA . LEU A 1 109 ? -14.811 3.261 8.504 1.00 66.88 109 LEU A CA 1
ATOM 873 C C . LEU A 1 109 ? -14.756 4.096 9.784 1.00 66.88 109 LEU A C 1
ATOM 875 O O . LEU A 1 109 ? -13.890 3.901 10.637 1.00 66.88 109 LEU A O 1
ATOM 879 N N . ALA A 1 110 ? -15.717 5.007 9.935 1.00 61.50 110 ALA A N 1
ATOM 880 C CA . ALA A 1 110 ? -15.950 5.751 11.171 1.00 61.50 110 ALA A CA 1
ATOM 881 C C . ALA A 1 110 ? -16.698 4.879 12.196 1.00 61.50 110 ALA A C 1
ATOM 883 O O . ALA A 1 110 ? -17.838 5.155 12.558 1.00 61.50 110 ALA A O 1
ATOM 884 N N . LEU A 1 111 ? -16.071 3.787 12.630 1.00 60.88 111 LEU A N 1
ATOM 885 C CA . LEU A 1 111 ? -16.629 2.923 13.668 1.00 60.88 111 LEU A CA 1
ATOM 886 C C . LEU A 1 111 ? -16.449 3.618 15.029 1.00 60.88 111 LEU A C 1
ATOM 888 O O . LEU A 1 111 ? -15.335 4.002 15.390 1.00 60.88 111 LEU A O 1
ATOM 892 N N . ASP A 1 112 ? -17.562 3.806 15.737 1.00 59.47 112 ASP A N 1
ATOM 893 C CA . ASP A 1 112 ? -17.726 4.403 17.073 1.00 59.47 112 ASP A CA 1
ATOM 894 C C . ASP A 1 112 ? -17.562 5.927 17.234 1.00 59.47 112 ASP A C 1
ATOM 896 O O . ASP A 1 112 ? -17.766 6.428 18.343 1.00 59.47 112 ASP A O 1
ATOM 900 N N . GLY A 1 113 ? -17.262 6.691 16.177 1.00 57.88 113 GLY A N 1
ATOM 901 C CA . GLY A 1 113 ? -17.313 8.167 16.199 1.00 57.88 113 GLY A CA 1
ATOM 902 C C . GLY A 1 113 ? -16.586 8.825 17.384 1.00 57.88 113 GLY A C 1
ATOM 903 O O . GLY A 1 113 ? -17.120 9.749 17.991 1.00 57.88 113 GLY A O 1
ATOM 904 N N . ASP A 1 114 ? -15.427 8.286 17.775 1.00 62.50 114 ASP A N 1
ATOM 905 C CA . ASP A 1 114 ? -14.627 8.704 18.941 1.00 62.50 114 ASP A CA 1
ATOM 906 C C . ASP A 1 114 ? -15.329 8.583 20.314 1.00 62.50 114 ASP A C 1
ATOM 908 O O . ASP A 1 114 ? -14.770 8.954 21.350 1.00 62.50 114 ASP A O 1
ATOM 912 N N . THR A 1 115 ? -16.522 7.982 20.372 1.00 66.44 115 THR A N 1
ATOM 913 C CA . THR A 1 115 ? -17.290 7.758 21.609 1.00 66.44 115 THR A CA 1
ATOM 914 C C . THR A 1 115 ? -16.467 6.969 22.619 1.00 66.44 115 THR A C 1
ATOM 916 O O . THR A 1 115 ? -16.395 7.336 23.792 1.00 66.44 115 THR A O 1
ATOM 919 N N . VAL A 1 116 ? -15.785 5.919 22.157 1.00 66.31 116 VAL A N 1
ATOM 920 C CA . VAL A 1 116 ? -14.911 5.096 23.001 1.00 66.31 116 VAL A CA 1
ATOM 921 C C . VAL A 1 116 ? -13.757 5.914 23.580 1.00 66.31 116 VAL A C 1
ATOM 923 O O . VAL A 1 116 ? -13.401 5.723 24.746 1.00 66.31 116 VAL A O 1
ATOM 926 N N . ASP A 1 117 ? -13.213 6.861 22.818 1.00 68.12 117 ASP A N 1
ATOM 927 C CA . ASP A 1 117 ? -12.121 7.719 23.273 1.00 68.12 117 ASP A CA 1
ATOM 928 C C . ASP A 1 117 ? -12.643 8.709 24.341 1.00 68.12 117 ASP A C 1
ATOM 930 O O . ASP A 1 117 ? -12.003 8.890 25.380 1.00 68.12 117 ASP A O 1
ATOM 934 N N . SER A 1 118 ? -13.868 9.230 24.174 1.00 70.88 118 SER A N 1
ATOM 935 C CA . SER A 1 118 ? -14.521 10.150 25.126 1.00 70.88 118 SER A CA 1
ATOM 936 C C . SER A 1 118 ? -14.881 9.529 26.484 1.00 70.88 118 SER A C 1
ATOM 938 O O . SER A 1 118 ? -14.795 10.198 27.513 1.00 70.88 118 SER A O 1
ATOM 940 N N . ILE A 1 119 ? -15.246 8.242 26.518 1.00 75.50 119 ILE A N 1
ATOM 941 C CA . ILE A 1 119 ? -15.606 7.535 27.760 1.00 75.50 119 ILE A CA 1
ATOM 942 C C . ILE A 1 119 ? -14.395 6.875 28.426 1.00 75.50 119 ILE A C 1
ATOM 944 O O . ILE A 1 119 ? -14.546 6.195 29.446 1.00 75.50 119 ILE A O 1
ATOM 948 N N . THR A 1 120 ? -13.192 7.015 27.849 1.00 77.56 120 THR A N 1
ATOM 949 C CA . THR A 1 120 ? -12.000 6.331 28.343 1.00 77.56 120 THR A CA 1
ATOM 950 C C . THR A 1 120 ? -11.288 7.090 29.461 1.00 77.56 120 THR A C 1
ATOM 952 O O . THR A 1 120 ? -10.692 8.133 29.183 1.00 77.56 120 THR A O 1
ATOM 955 N N . PRO A 1 121 ? -11.247 6.553 30.707 1.00 83.50 121 PRO A N 1
ATOM 956 C CA . PRO A 1 121 ? -10.507 7.188 31.790 1.00 83.50 121 PRO A CA 1
ATOM 957 C C . PRO A 1 121 ? -9.008 7.233 31.488 1.00 83.50 121 PRO A C 1
ATOM 959 O O . PRO A 1 121 ? -8.430 6.237 31.045 1.00 83.50 121 PRO A O 1
ATOM 962 N N . ASP A 1 122 ? -8.365 8.357 31.811 1.00 83.31 122 ASP A N 1
ATOM 963 C CA . ASP A 1 122 ? -6.958 8.622 31.469 1.00 83.31 122 ASP A CA 1
ATOM 964 C C . ASP A 1 122 ? -6.002 7.520 31.952 1.00 83.31 122 ASP A C 1
ATOM 966 O O . ASP A 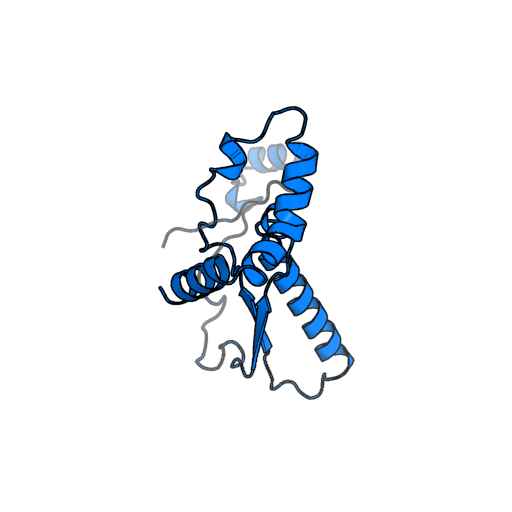1 122 ? -5.095 7.109 31.232 1.00 83.31 122 ASP A O 1
ATOM 970 N N . LYS A 1 123 ? -6.244 6.976 33.152 1.00 85.00 123 LYS A N 1
ATOM 971 C CA . LYS A 1 123 ? -5.383 5.957 33.781 1.00 85.00 123 LYS A CA 1
ATOM 972 C C . LYS A 1 123 ? -5.338 4.623 33.032 1.00 85.00 123 LYS A C 1
ATOM 974 O O . LYS A 1 123 ? -4.409 3.853 33.246 1.00 85.00 123 LYS A O 1
ATOM 979 N N . VAL A 1 124 ? -6.333 4.331 32.192 1.00 83.94 124 VAL A N 1
ATOM 980 C CA . VAL A 1 124 ? -6.413 3.075 31.424 1.00 83.94 124 VAL A CA 1
ATOM 981 C C . VAL A 1 124 ? -6.290 3.295 29.920 1.00 83.94 124 VAL A C 1
ATOM 983 O O . VAL A 1 124 ? -6.370 2.329 29.163 1.00 83.94 124 VAL A O 1
ATOM 986 N N . ARG A 1 125 ? -6.068 4.541 29.478 1.00 79.19 125 ARG A N 1
ATOM 987 C CA . ARG A 1 125 ? -6.055 4.902 28.058 1.00 79.19 125 ARG A CA 1
ATOM 988 C C . ARG A 1 125 ? -5.011 4.106 27.271 1.00 79.19 125 ARG A C 1
ATOM 990 O O . ARG A 1 125 ? -5.375 3.485 26.290 1.00 79.19 125 ARG A O 1
ATOM 997 N N . GLY A 1 126 ? -3.784 3.955 27.776 1.00 74.31 126 GLY A N 1
ATOM 998 C CA . GLY A 1 126 ? -2.741 3.178 27.084 1.00 74.31 126 GLY A CA 1
ATOM 999 C C . GLY A 1 126 ? -3.068 1.687 26.886 1.00 74.31 126 GLY A C 1
ATOM 1000 O O . GLY A 1 126 ? -2.847 1.145 25.806 1.00 74.31 126 GLY A O 1
ATOM 1001 N N . ILE A 1 127 ? -3.639 1.019 27.898 1.00 78.75 127 ILE A N 1
ATOM 1002 C CA . ILE A 1 127 ? -4.069 -0.391 27.779 1.00 78.75 127 ILE A CA 1
ATOM 1003 C C . ILE A 1 127 ? -5.257 -0.492 26.818 1.00 78.75 127 ILE A C 1
ATOM 1005 O O . ILE A 1 127 ? -5.325 -1.404 25.994 1.00 78.75 127 ILE A O 1
ATOM 1009 N N . ARG A 1 128 ? -6.189 0.461 26.909 1.00 76.62 128 ARG A N 1
ATOM 1010 C CA . ARG A 1 128 ? -7.365 0.517 26.047 1.00 76.62 128 ARG A CA 1
ATOM 1011 C C . ARG A 1 128 ? -6.986 0.777 24.591 1.00 76.62 128 ARG A C 1
ATOM 1013 O O . ARG A 1 128 ? -7.493 0.071 23.736 1.00 76.62 128 ARG A O 1
ATOM 1020 N N . ASP A 1 129 ? -6.074 1.696 24.302 1.00 74.00 129 ASP A N 1
ATOM 1021 C CA . ASP A 1 129 ? -5.604 1.982 22.942 1.00 74.00 129 ASP A CA 1
ATOM 1022 C C . ASP A 1 129 ? -4.927 0.755 22.325 1.00 74.00 129 ASP A C 1
ATOM 1024 O O . ASP A 1 129 ? -5.162 0.427 21.159 1.00 74.00 129 ASP A O 1
ATOM 1028 N N . MET A 1 130 ? -4.157 0.012 23.126 1.00 73.00 130 MET A N 1
ATOM 1029 C CA . MET A 1 130 ? -3.547 -1.248 22.704 1.00 73.00 130 MET A CA 1
ATOM 1030 C C . MET A 1 130 ? -4.601 -2.315 22.374 1.00 73.00 130 MET A C 1
ATOM 1032 O O . MET A 1 130 ? -4.494 -2.981 21.349 1.00 73.00 130 MET A O 1
ATOM 1036 N N . LEU A 1 131 ? -5.645 -2.472 23.192 1.00 73.12 131 LEU A N 1
ATOM 1037 C CA . LEU A 1 131 ? -6.737 -3.420 22.922 1.00 73.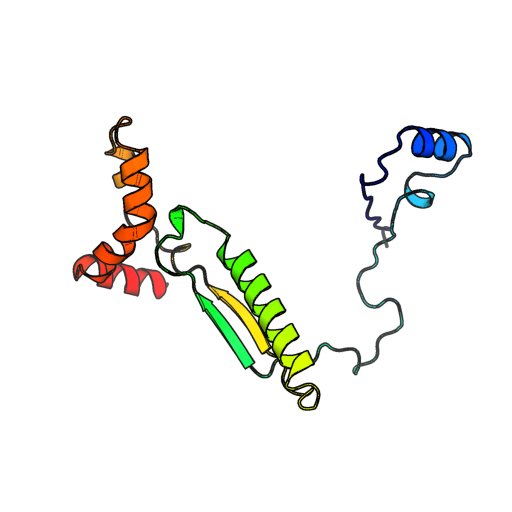12 131 LEU A CA 1
ATOM 1038 C C . LEU A 1 131 ? -7.623 -2.971 21.751 1.00 73.12 131 LEU A C 1
ATOM 1040 O O . LEU A 1 131 ? -8.002 -3.777 20.903 1.00 73.12 131 LEU A O 1
ATOM 1044 N N . ASN A 1 132 ? -7.930 -1.678 21.673 1.00 71.12 132 ASN A N 1
ATOM 1045 C CA . ASN A 1 132 ? -8.814 -1.114 20.661 1.00 71.12 132 ASN A CA 1
ATOM 1046 C C . ASN A 1 132 ? -8.186 -1.163 19.271 1.00 71.12 132 ASN A C 1
ATOM 1048 O O . ASN A 1 132 ? -8.862 -1.440 18.286 1.00 71.12 132 ASN A O 1
ATOM 1052 N N . SER A 1 133 ? -6.884 -0.924 19.184 1.00 68.81 133 SER A N 1
ATOM 1053 C CA . SER A 1 133 ? -6.159 -1.048 17.926 1.00 68.81 133 SER A CA 1
ATOM 1054 C C . SER A 1 133 ? -6.011 -2.495 17.463 1.00 68.81 133 SER A C 1
ATOM 1056 O O . SER A 1 133 ? -6.048 -2.717 16.261 1.00 68.81 133 SER A O 1
ATOM 1058 N N . SER A 1 134 ? -5.882 -3.467 18.376 1.00 65.00 134 SER A N 1
ATOM 1059 C CA . SER A 1 134 ? -5.508 -4.858 18.060 1.00 65.00 134 SER A CA 1
ATOM 1060 C C . SER A 1 134 ? -6.636 -5.891 18.104 1.00 65.00 134 SER A C 1
ATOM 1062 O O . SER A 1 134 ? -6.460 -6.985 17.576 1.00 65.00 134 SER A O 1
ATOM 1064 N N . ALA A 1 135 ? -7.777 -5.602 18.731 1.00 68.50 135 ALA A N 1
ATOM 1065 C CA . ALA A 1 135 ? -8.839 -6.595 18.920 1.00 68.50 135 ALA A CA 1
ATOM 1066 C C . ALA A 1 135 ? -10.257 -6.050 18.708 1.00 68.50 135 ALA A C 1
ATOM 1068 O O . ALA A 1 135 ? -11.186 -6.834 18.526 1.00 68.50 135 ALA A O 1
ATOM 1069 N N . MET A 1 136 ? -10.456 -4.731 18.680 1.00 71.75 136 MET A N 1
ATOM 1070 C CA . MET A 1 136 ? -11.790 -4.158 18.459 1.00 71.75 136 MET A CA 1
ATOM 1071 C C . MET A 1 136 ? -12.360 -4.522 17.085 1.00 71.75 136 MET A C 1
ATOM 1073 O O . MET A 1 136 ? -13.550 -4.793 16.985 1.00 71.75 136 MET A O 1
ATOM 1077 N N . ASP A 1 137 ? -11.511 -4.623 16.054 1.00 68.31 137 ASP A N 1
ATOM 1078 C CA . ASP A 1 137 ? -11.913 -5.146 14.740 1.00 68.31 137 ASP A CA 1
ATOM 1079 C C . ASP A 1 137 ? -12.596 -6.515 14.866 1.00 68.31 137 ASP A C 1
ATOM 1081 O O . ASP A 1 137 ? -13.644 -6.743 14.270 1.00 68.31 137 ASP A O 1
ATOM 1085 N N . ILE A 1 138 ? -12.065 -7.403 15.714 1.00 68.88 138 ILE A N 1
ATOM 1086 C CA . ILE A 1 138 ? -12.634 -8.737 15.963 1.00 68.88 138 ILE A CA 1
ATOM 1087 C C . ILE A 1 138 ? -14.034 -8.621 16.575 1.00 68.88 138 ILE A C 1
ATOM 1089 O O . ILE A 1 138 ? -14.944 -9.355 16.181 1.00 68.88 138 ILE A O 1
ATOM 1093 N N . MET A 1 139 ? -14.234 -7.689 17.511 1.00 67.75 139 MET A N 1
ATOM 1094 C CA . MET A 1 139 ? -15.549 -7.447 18.113 1.00 67.75 139 MET A CA 1
ATOM 1095 C C . MET A 1 139 ? -16.564 -6.928 17.085 1.00 67.75 139 MET A C 1
ATOM 1097 O O . MET A 1 139 ? -17.714 -7.367 17.095 1.00 67.75 139 MET A O 1
ATOM 1101 N N . TYR A 1 140 ? -16.143 -6.085 16.138 1.00 68.69 140 TYR A N 1
ATOM 1102 C CA . TYR A 1 140 ? -17.018 -5.654 15.045 1.00 68.69 140 TYR A CA 1
ATOM 1103 C C . TYR A 1 140 ? -17.393 -6.806 14.102 1.00 68.69 140 TYR A C 1
ATOM 1105 O O . TYR A 1 140 ? -18.558 -6.940 13.739 1.00 68.69 140 TYR A O 1
ATOM 1113 N N . TYR A 1 141 ? -16.450 -7.689 13.753 1.00 65.44 141 TYR A N 1
ATOM 1114 C CA . TYR A 1 141 ? -16.725 -8.837 12.872 1.00 65.44 141 TYR A CA 1
ATOM 1115 C C . TYR A 1 141 ? -17.617 -9.914 13.511 1.00 65.44 141 TYR A C 1
ATOM 1117 O O . TYR A 1 141 ? -18.351 -10.627 12.810 1.00 65.44 141 TYR A O 1
ATOM 1125 N N . THR A 1 142 ? -17.538 -10.060 14.835 1.00 71.75 142 THR A N 1
ATOM 1126 C CA . THR A 1 142 ? -18.305 -11.053 15.605 1.00 71.75 142 THR A CA 1
ATOM 1127 C C . THR A 1 142 ? -19.691 -10.557 16.015 1.00 71.75 142 THR A C 1
ATOM 1129 O O . THR A 1 142 ? -20.574 -11.380 16.248 1.00 71.75 142 THR A O 1
ATOM 1132 N N . SER A 1 143 ? -19.922 -9.241 16.034 1.00 78.00 143 SER A N 1
ATOM 1133 C CA . SER A 1 143 ? -21.245 -8.655 16.259 1.00 78.00 143 SER A CA 1
ATOM 1134 C C . SER A 1 143 ? -22.069 -8.598 14.962 1.00 78.00 143 SER A C 1
ATOM 1136 O O . SER A 1 143 ? -21.624 -7.990 13.986 1.00 78.00 143 SER A O 1
ATOM 1138 N N . PRO A 1 144 ? -23.294 -9.159 14.930 1.00 76.25 144 PRO A N 1
ATOM 1139 C CA . PRO A 1 144 ? -24.179 -9.059 13.767 1.00 76.25 144 PRO A CA 1
ATOM 1140 C C . PRO A 1 144 ? -24.524 -7.611 13.387 1.00 76.25 144 PRO A C 1
ATOM 1142 O O . PRO A 1 144 ? -24.572 -7.288 12.207 1.00 76.25 144 PRO A O 1
ATOM 1145 N N . LEU A 1 145 ? -24.703 -6.731 14.379 1.00 75.81 145 LEU A N 1
ATOM 1146 C CA . LEU A 1 145 ? -25.052 -5.322 14.168 1.00 75.81 145 LEU A CA 1
ATOM 1147 C C . LEU A 1 145 ? -23.921 -4.561 13.454 1.00 75.81 145 LEU A C 1
ATOM 1149 O O . LEU A 1 145 ? -24.141 -3.919 12.431 1.00 75.81 145 LEU A O 1
ATOM 1153 N N . TYR A 1 146 ? -22.698 -4.673 13.976 1.00 72.00 146 TYR A N 1
ATOM 1154 C CA . TYR A 1 146 ? -21.544 -3.943 13.445 1.00 72.00 146 TYR A CA 1
ATOM 1155 C C . TYR A 1 146 ? -21.038 -4.523 12.123 1.00 72.00 146 TYR A C 1
ATOM 1157 O O . TYR A 1 146 ? -20.468 -3.797 11.310 1.00 72.00 146 TYR A O 1
ATOM 1165 N N . ARG A 1 147 ? -21.284 -5.813 11.862 1.00 74.00 147 ARG A N 1
ATOM 1166 C CA . ARG A 1 147 ? -21.042 -6.419 10.549 1.00 74.00 147 ARG A CA 1
ATOM 1167 C C . ARG A 1 147 ? -21.863 -5.736 9.455 1.00 74.00 147 ARG A C 1
ATOM 1169 O O . ARG A 1 147 ? -21.317 -5.444 8.393 1.00 74.00 147 ARG A O 1
ATOM 1176 N N . ASP A 1 148 ? -23.143 -5.476 9.703 1.00 77.25 148 ASP A N 1
ATOM 1177 C CA . ASP A 1 148 ? -24.009 -4.821 8.720 1.00 77.25 148 ASP A CA 1
ATOM 1178 C C . ASP A 1 148 ? -23.586 -3.364 8.479 1.00 77.25 148 ASP A C 1
ATOM 1180 O O . ASP A 1 148 ? -23.612 -2.895 7.340 1.00 77.25 148 ASP A O 1
ATOM 1184 N N . GLU A 1 149 ? -23.145 -2.654 9.521 1.00 75.62 149 GLU A N 1
ATOM 1185 C CA . GLU A 1 149 ? -22.565 -1.309 9.388 1.00 75.62 149 GLU A CA 1
ATOM 1186 C C . GLU A 1 149 ? -21.255 -1.314 8.596 1.00 75.62 149 GLU A C 1
ATOM 1188 O O . GLU A 1 149 ? -21.078 -0.476 7.713 1.00 75.62 149 GLU A O 1
ATOM 1193 N N . LEU A 1 150 ? -20.370 -2.284 8.848 1.00 72.56 150 LEU A N 1
ATOM 1194 C CA . LEU A 1 150 ? -19.133 -2.491 8.093 1.00 72.56 150 LEU A CA 1
ATOM 1195 C C . LEU A 1 150 ? -19.410 -2.680 6.600 1.00 72.56 150 LEU A C 1
ATOM 1197 O O . LEU A 1 150 ? -18.817 -1.999 5.766 1.00 72.56 150 LEU A O 1
ATOM 1201 N N . VAL A 1 151 ? -20.331 -3.585 6.258 1.00 77.69 151 VAL A N 1
ATOM 1202 C CA . VAL A 1 151 ? -20.699 -3.858 4.862 1.00 77.69 151 VAL A CA 1
ATOM 1203 C C . VAL A 1 151 ? -21.299 -2.615 4.209 1.00 77.69 151 VAL A C 1
ATOM 1205 O O . VAL A 1 151 ? -20.898 -2.261 3.103 1.00 77.69 151 VAL A O 1
ATOM 1208 N N . LYS A 1 152 ? -22.202 -1.910 4.899 1.00 79.19 152 LYS A N 1
ATOM 1209 C CA . LYS A 1 152 ? -22.791 -0.664 4.389 1.00 79.19 152 LYS A CA 1
ATOM 1210 C C . LYS A 1 152 ? -21.751 0.439 4.195 1.00 79.19 152 LYS A C 1
ATOM 1212 O O . LYS A 1 152 ? -21.808 1.133 3.187 1.00 79.19 152 LYS A O 1
ATOM 1217 N N . GLY A 1 153 ? -20.814 0.601 5.128 1.00 72.75 153 GLY A N 1
ATOM 1218 C CA . GLY A 1 153 ? -19.754 1.608 5.051 1.00 72.75 153 GLY A CA 1
ATOM 1219 C C . GLY A 1 153 ? -18.746 1.338 3.932 1.00 72.75 153 GLY A C 1
ATOM 1220 O O . GLY A 1 153 ? -18.222 2.276 3.345 1.00 72.75 153 GLY A O 1
ATOM 1221 N N . LEU A 1 154 ? -18.508 0.067 3.594 1.00 71.88 154 LEU A N 1
ATOM 1222 C CA . LEU A 1 154 ? -17.634 -0.331 2.484 1.00 71.88 154 LEU A CA 1
ATOM 1223 C C . LEU A 1 154 ? -18.313 -0.258 1.102 1.00 71.88 154 LEU A C 1
ATOM 1225 O O . LEU A 1 154 ? -17.619 -0.329 0.091 1.00 71.88 154 LEU A O 1
ATOM 1229 N N . GLN A 1 155 ? -19.644 -0.140 1.045 1.00 72.69 155 GLN A N 1
ATOM 1230 C CA . GLN A 1 155 ? -20.431 -0.061 -0.196 1.00 72.69 155 GLN A CA 1
ATOM 1231 C C . GLN A 1 155 ? -20.720 1.377 -0.677 1.00 72.69 155 GLN A C 1
ATOM 1233 O O . GLN A 1 155 ? -21.331 1.532 -1.735 1.00 72.69 155 GLN A O 1
ATOM 1238 N N . GLN A 1 156 ? -20.316 2.406 0.078 1.00 56.47 156 GLN A N 1
ATOM 1239 C CA . GLN A 1 156 ? -20.482 3.833 -0.259 1.00 56.47 156 GLN A CA 1
ATOM 1240 C C . GLN A 1 156 ? -19.234 4.419 -0.930 1.00 56.47 156 GLN A C 1
ATOM 1242 O O . GLN A 1 156 ? -19.413 5.251 -1.846 1.00 56.47 156 GLN A O 1
#

Foldseek 3Di:
DDWDWDFDPPPPDPVQVVVCVVVPNDSCRRGTDTDDPDDPDDDDPVPDPADAPEEAEQEDDFLCLVPPPCLVVVQVVVQVVVVVCCVVPVVVVPRHHYHYDYDDLCPQPCPPVCVCVVPDDPVCNVVCSRCCRHCVVVVLCPDPVSVVSSVVSSVD

pLDDT: mean 76.47, std 11.45, range [51.38, 96.5]

Radius of gyration: 24.85 Å; chains: 1; bounding box: 59×50×62 Å

Sequence (156 aa):
VDEVYLYSDATTSKIARTVTQRLGFSKASSSGTRLHRGYVEEATYEDKPVETTHIVFVVHGIGQKMDQGRIIKNTATMRDTARRIEEKHFSNIVTDQVEFLPVEWRSKLALDGDTVDSITPDKVRGIRDMLNSSAMDIMYYTSPLYRDELVKGLQQ